Protein AF-A0A835U4S6-F1 (afdb_monomer)

Organism: Vanilla planifolia (NCBI:txid51239)

Foldseek 3Di:
DDDPDDAAEEEAEFELDDVTQVVSVVVQLVVQLVAHEYEYEYAPVSVVVVCVVVVNLQDQPDPDPWDRRNNGTYHYHYDHLPDDPPPPCSVPSVVSVPPPPPPDPDPDD

Secondary structure (DSSP, 8-state):
--PPP---EEEEE--SSTTTHHHHHHHHHHHHTTS-EEEEEEEHHHHHHHHHHTTT----SSTT-EEEETTEEEEEEEE-----TT-TTTT-TTGGGS-----------

Solvent-accessible surface area (backbone atoms only — not comparable to full-atom values): 6667 Å² total; per-residue (Å²): 132,83,77,76,75,84,68,56,72,46,82,44,79,36,60,87,44,96,79,40,43,63,59,51,51,54,47,45,50,58,52,8,34,73,41,26,38,24,39,43,29,34,36,44,68,53,44,51,53,53,21,65,75,50,74,58,76,59,60,78,88,51,95,76,68,55,44,80,29,80,65,14,26,41,29,63,52,60,41,84,82,80,68,58,89,83,46,92,60,62,82,42,71,71,62,78,65,51,76,74,80,70,74,70,76,78,82,80,126

pLDDT: mean 76.83, std 17.11, range [40.94, 97.44]

Mean predicted aligned error: 10.39 Å

Sequence (109 aa):
MGEAEPLLHFLFVSFPAQGHVNPLLRLAKRVAAKGPLVTFSTTLDSGRRIRAVANGSVTSDAETDSFPVGRGLLRFEFFDHGADPSDPNRDELNKLYVPARFERPGRHR

InterPro domains:
  IPR058980 Glycosyltransferase, N-terminal domain [PF26168] (12-57)

Nearest PDB structures (foldseek):
  8inh-assembly2_A  TM=8.345E-01  e=1.805E-09  Ziziphus jujuba var. spinosa
  8ie4-assembly1_A  TM=7.306E-01  e=1.087E-07  Gentiana crassicaulis
  8ie4-assembly3_C  TM=7.189E-01  e=6.920E-07  Gentiana crassicaulis
  8i8z-assembly1_A  TM=7.280E-01  e=1.432E-06  Nemophila menziesii
  8ie4-assembly2_B  TM=6.865E-01  e=1.340E-06  Gentiana crassicaulis

Radius of gyration: 17.13 Å; Cα contacts (8 Å, |Δi|>4): 137; chains: 1; bounding box: 34×46×49 Å

Structure (mmCIF, N/CA/C/O backbone):
data_AF-A0A835U4S6-F1
#
_entry.id   AF-A0A835U4S6-F1
#
loop_
_atom_site.group_PDB
_atom_site.id
_atom_site.type_symbol
_atom_site.label_atom_id
_atom_site.label_alt_id
_atom_site.label_comp_id
_atom_site.label_asym_id
_atom_site.label_entity_id
_atom_site.label_seq_id
_atom_site.pdbx_PDB_ins_code
_atom_site.Cartn_x
_atom_site.Cartn_y
_atom_site.Cartn_z
_atom_site.occupancy
_atom_site.B_iso_or_equiv
_atom_site.auth_seq_id
_atom_site.auth_comp_id
_atom_site.auth_asym_id
_atom_site.auth_atom_id
_atom_site.pdbx_PDB_model_num
ATOM 1 N N . MET A 1 1 ? -13.899 -13.361 27.200 1.00 42.81 1 MET A N 1
ATOM 2 C CA . MET A 1 1 ? -12.900 -12.705 26.335 1.00 42.81 1 MET A CA 1
ATOM 3 C C . MET A 1 1 ? -13.659 -12.232 25.116 1.00 42.81 1 MET A C 1
ATOM 5 O O . MET A 1 1 ? -14.389 -13.032 24.559 1.00 42.81 1 MET A O 1
ATOM 9 N N . GLY A 1 2 ? -13.649 -10.932 24.822 1.00 47.94 2 GLY A N 1
ATOM 10 C CA . GLY A 1 2 ? -14.317 -10.423 23.626 1.00 47.94 2 GLY A CA 1
ATOM 11 C C . GLY A 1 2 ? -13.470 -10.790 22.420 1.00 47.94 2 GLY A C 1
ATOM 12 O O . GLY A 1 2 ? -12.360 -10.277 22.295 1.00 47.94 2 GLY A O 1
ATOM 13 N N . GLU A 1 3 ? -13.960 -11.704 21.592 1.00 53.31 3 GLU A N 1
ATOM 14 C CA . GLU A 1 3 ? -13.403 -11.946 20.264 1.00 53.31 3 GLU A CA 1
ATOM 15 C C . GLU A 1 3 ? -13.419 -10.599 19.525 1.00 53.31 3 GLU A C 1
ATOM 17 O O . GLU A 1 3 ? -14.449 -9.921 19.491 1.00 53.31 3 GLU A O 1
ATOM 22 N N . ALA A 1 4 ? -12.272 -10.145 19.020 1.00 63.22 4 ALA A N 1
ATOM 23 C CA . ALA A 1 4 ? -12.229 -8.910 18.251 1.00 63.22 4 ALA A CA 1
ATOM 24 C C . ALA A 1 4 ? -13.100 -9.096 17.000 1.00 63.22 4 ALA A C 1
ATOM 26 O O . ALA A 1 4 ? -12.821 -9.977 16.187 1.00 63.22 4 ALA A O 1
ATOM 27 N N . GLU A 1 5 ? -14.155 -8.290 16.861 1.00 63.00 5 GLU A N 1
ATOM 28 C CA . GLU A 1 5 ? -14.990 -8.278 15.658 1.00 63.00 5 GLU A CA 1
ATOM 29 C C . GLU A 1 5 ? -14.091 -8.157 14.416 1.00 63.00 5 GLU A C 1
ATOM 31 O O . GLU A 1 5 ? -13.205 -7.289 14.391 1.00 63.00 5 GLU A O 1
ATOM 36 N N . PRO A 1 6 ? -14.267 -9.022 13.399 1.00 66.62 6 PRO A N 1
ATOM 37 C CA . PRO A 1 6 ? -13.385 -9.046 12.248 1.00 66.62 6 PRO A CA 1
ATOM 38 C C . PRO A 1 6 ? -13.455 -7.700 11.533 1.00 66.62 6 PRO A C 1
ATOM 40 O O . PRO A 1 6 ? -14.487 -7.283 11.004 1.00 66.62 6 PRO A O 1
ATOM 43 N N . LEU A 1 7 ? -12.327 -7.000 11.538 1.00 78.25 7 LEU A N 1
ATOM 44 C CA . LEU A 1 7 ? -12.211 -5.698 10.917 1.00 78.25 7 LEU A CA 1
ATOM 45 C C . LEU A 1 7 ? -12.360 -5.865 9.399 1.00 78.25 7 LEU A C 1
ATOM 47 O O . LEU A 1 7 ? -11.610 -6.618 8.777 1.00 78.25 7 LEU A O 1
ATOM 51 N N . LEU A 1 8 ? -13.317 -5.157 8.796 1.00 93.94 8 LEU A N 1
ATOM 52 C CA . LEU A 1 8 ? -13.478 -5.122 7.342 1.00 93.94 8 LEU A CA 1
ATOM 53 C C . LEU A 1 8 ? -12.124 -4.803 6.683 1.00 93.94 8 LEU A C 1
ATOM 55 O O . LEU A 1 8 ? -11.480 -3.816 7.045 1.00 93.94 8 LEU A O 1
ATOM 59 N N . HIS A 1 9 ? -11.690 -5.637 5.736 1.00 95.06 9 HIS A N 1
ATOM 60 C CA . HIS A 1 9 ? -10.354 -5.564 5.141 1.00 95.06 9 HIS A CA 1
ATOM 61 C C . HIS A 1 9 ? -10.436 -5.403 3.624 1.00 95.06 9 HIS A C 1
ATOM 63 O O . HIS A 1 9 ? -11.065 -6.203 2.937 1.00 95.06 9 HIS A O 1
ATOM 69 N N . PHE A 1 10 ? -9.787 -4.364 3.100 1.00 96.69 10 PHE A N 1
ATOM 70 C CA . PHE A 1 10 ? -9.658 -4.128 1.666 1.00 96.69 10 PHE A CA 1
ATOM 71 C C . PHE A 1 10 ? -8.217 -4.304 1.188 1.00 96.69 10 PHE A C 1
ATOM 73 O O . PHE A 1 10 ? -7.284 -3.803 1.816 1.00 96.69 10 PHE A O 1
ATOM 80 N N . LEU A 1 11 ? -8.055 -4.916 0.015 1.00 96.44 11 LEU A N 1
ATOM 81 C CA . LEU A 1 11 ? -6.798 -4.955 -0.727 1.00 96.44 11 LEU A CA 1
ATOM 82 C C . LEU A 1 11 ? -6.870 -4.002 -1.926 1.00 96.44 11 LEU A C 1
ATOM 84 O O . LEU A 1 11 ? -7.771 -4.091 -2.757 1.00 96.44 11 LEU A O 1
ATOM 88 N N . PHE A 1 12 ? -5.899 -3.102 -2.019 1.00 96.19 12 PHE A N 1
ATOM 89 C CA . PHE A 1 12 ? -5.732 -2.159 -3.118 1.00 96.19 12 PHE A CA 1
ATOM 90 C C . PHE A 1 12 ? -4.450 -2.503 -3.863 1.00 96.19 12 PHE A C 1
ATOM 92 O O . PHE A 1 12 ? -3.376 -2.382 -3.288 1.00 96.19 12 PHE A O 1
ATOM 99 N N . VAL A 1 13 ? -4.542 -2.885 -5.137 1.00 93.69 13 VAL A N 1
ATOM 100 C CA . VAL A 1 13 ? -3.369 -3.219 -5.960 1.00 93.69 13 VAL A CA 1
ATOM 101 C C . VAL A 1 13 ? -3.164 -2.141 -7.021 1.00 93.69 13 VAL A C 1
ATOM 103 O O . VAL A 1 13 ? -4.018 -1.941 -7.883 1.00 93.69 13 VAL A O 1
ATOM 106 N N . SER A 1 14 ? -2.042 -1.422 -6.953 1.00 91.62 14 SER A N 1
ATOM 107 C CA . SER A 1 14 ? -1.684 -0.385 -7.923 1.00 91.62 14 SER A CA 1
ATOM 108 C C . SER A 1 14 ? -0.731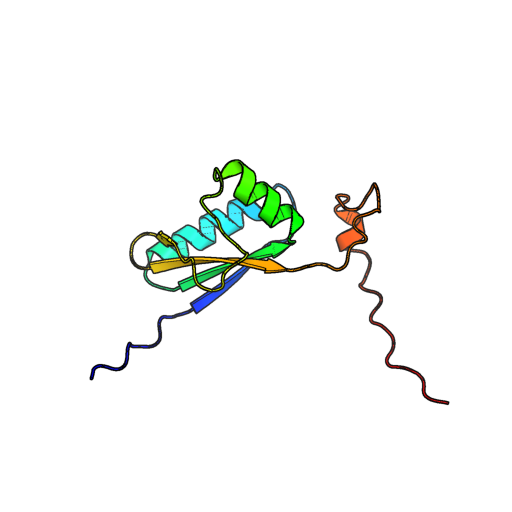 -0.907 -8.982 1.00 91.62 14 SER A C 1
ATOM 110 O O . SER A 1 14 ? 0.342 -1.432 -8.672 1.00 91.62 14 SER A O 1
ATOM 112 N N . PHE A 1 15 ? -1.052 -0.589 -10.233 1.00 87.38 15 PHE A N 1
ATOM 113 C CA . PHE A 1 15 ? -0.090 -0.609 -11.327 1.00 87.38 15 PHE A CA 1
ATOM 114 C C . PHE A 1 15 ? 1.070 0.375 -11.041 1.00 87.38 15 PHE A C 1
ATOM 116 O O . PHE A 1 15 ? 0.801 1.482 -10.547 1.00 87.38 15 PHE A O 1
ATOM 123 N N . PRO A 1 16 ? 2.340 0.009 -11.310 1.00 81.88 16 PRO A N 1
ATOM 124 C CA . PRO A 1 16 ? 3.526 0.786 -10.932 1.00 81.88 16 PRO A CA 1
ATOM 125 C C . PRO A 1 16 ? 3.814 1.953 -11.898 1.00 81.88 16 PRO A C 1
ATOM 127 O O . PRO A 1 16 ? 4.923 2.119 -12.393 1.00 81.88 16 PRO A O 1
ATOM 130 N N . ALA A 1 17 ? 2.804 2.782 -12.173 1.00 80.00 17 ALA A N 1
ATOM 131 C CA . ALA A 1 17 ? 2.912 3.952 -13.044 1.00 80.00 17 ALA A CA 1
ATOM 132 C C . ALA A 1 17 ? 2.696 5.266 -12.285 1.00 80.00 17 ALA A C 1
ATOM 134 O O . ALA A 1 17 ? 1.826 5.374 -11.405 1.00 80.00 17 ALA A O 1
ATOM 135 N N . GLN A 1 18 ? 3.428 6.308 -12.697 1.00 67.12 18 GLN A N 1
ATOM 136 C CA . GLN A 1 18 ? 3.161 7.683 -12.281 1.00 67.12 18 GLN A CA 1
ATOM 137 C C . GLN A 1 18 ? 1.754 8.079 -12.756 1.00 67.12 18 GLN A C 1
ATOM 139 O O . GLN A 1 18 ? 1.467 8.078 -13.946 1.00 67.12 18 GLN A O 1
ATOM 144 N N . GLY A 1 19 ? 0.858 8.373 -11.809 1.00 82.44 19 GLY A N 1
ATOM 145 C CA . GLY A 1 19 ? -0.564 8.628 -12.080 1.00 82.44 19 GLY A CA 1
ATOM 146 C C . GLY A 1 19 ? -1.516 7.525 -11.603 1.00 82.44 19 GLY A C 1
ATOM 147 O O . GLY A 1 19 ? -2.698 7.801 -11.449 1.00 82.44 19 GLY A O 1
ATOM 148 N N . HIS A 1 20 ? -1.018 6.332 -11.260 1.00 86.94 20 HIS A N 1
ATOM 149 C CA . HIS A 1 20 ? -1.830 5.253 -10.673 1.00 86.94 20 HIS A CA 1
ATOM 150 C C . HIS A 1 20 ? -1.604 5.123 -9.163 1.00 86.94 20 HIS A C 1
ATOM 152 O O . HIS A 1 20 ? -2.561 5.154 -8.386 1.00 86.94 20 HIS A O 1
ATOM 158 N N . VAL A 1 21 ? -0.334 5.094 -8.739 1.00 89.25 21 VAL A N 1
ATOM 159 C CA . VAL A 1 21 ? 0.042 4.891 -7.328 1.00 89.25 21 VAL A CA 1
ATOM 160 C C . VAL A 1 21 ? -0.543 5.976 -6.424 1.00 89.25 21 VAL A C 1
ATOM 162 O O . VAL A 1 21 ? -1.197 5.673 -5.431 1.00 89.25 21 VAL A O 1
ATOM 165 N N . ASN A 1 22 ? -0.363 7.253 -6.771 1.00 89.62 22 ASN A N 1
ATOM 166 C CA . ASN A 1 22 ? -0.781 8.359 -5.905 1.00 89.62 22 ASN A CA 1
ATOM 167 C C . ASN A 1 22 ? -2.307 8.477 -5.754 1.00 89.62 22 ASN A C 1
ATOM 169 O O . ASN A 1 22 ? -2.768 8.602 -4.615 1.00 89.62 22 ASN A O 1
ATOM 173 N N . PRO A 1 23 ? -3.119 8.448 -6.832 1.00 93.75 23 PRO A N 1
ATOM 174 C CA . PRO A 1 23 ? -4.572 8.459 -6.685 1.00 93.75 23 PRO A CA 1
ATOM 175 C C . PRO A 1 23 ? -5.095 7.257 -5.901 1.00 93.75 23 PRO A C 1
ATOM 177 O O . PRO A 1 23 ? -5.914 7.445 -4.999 1.00 93.75 23 PRO A O 1
ATOM 180 N N . LEU A 1 24 ? -4.576 6.053 -6.170 1.00 95.50 24 LEU A N 1
ATOM 181 C CA . LEU A 1 24 ? -5.005 4.855 -5.454 1.00 95.50 24 LEU A CA 1
ATOM 182 C C . LEU A 1 24 ? -4.596 4.904 -3.976 1.00 95.50 24 LEU A C 1
ATOM 184 O O . LEU A 1 24 ? -5.397 4.566 -3.112 1.00 95.50 24 LEU A O 1
ATOM 188 N N . LEU A 1 25 ? -3.401 5.409 -3.658 1.00 92.25 25 LEU A N 1
ATOM 189 C CA . LEU A 1 25 ? -2.949 5.572 -2.276 1.00 92.25 25 LEU A CA 1
ATOM 190 C C . LEU A 1 25 ? -3.776 6.623 -1.520 1.00 92.25 25 LEU A C 1
ATOM 192 O O . LEU A 1 25 ? -4.102 6.443 -0.346 1.00 92.25 25 LEU A O 1
ATOM 196 N N . ARG A 1 26 ? -4.157 7.724 -2.183 1.00 94.44 26 ARG A N 1
ATOM 197 C CA . ARG A 1 26 ? -5.085 8.717 -1.612 1.00 94.44 26 ARG A CA 1
ATOM 198 C C . ARG A 1 26 ? -6.450 8.096 -1.326 1.00 94.44 26 ARG A C 1
ATOM 200 O O . ARG A 1 26 ? -7.032 8.387 -0.282 1.00 94.44 26 ARG A O 1
ATOM 207 N N . LEU A 1 27 ? -6.948 7.247 -2.224 1.00 96.94 27 LEU A N 1
ATOM 208 C CA . LEU A 1 27 ? -8.191 6.510 -2.018 1.00 96.94 27 LEU A CA 1
ATOM 209 C C . LEU A 1 27 ? -8.069 5.517 -0.852 1.00 96.94 27 LEU A C 1
ATOM 211 O O . LEU A 1 27 ? -8.906 5.552 0.046 1.00 96.94 27 LEU A O 1
ATOM 215 N N . ALA A 1 28 ? -6.996 4.726 -0.801 1.00 96.00 28 ALA A N 1
ATOM 216 C CA . ALA A 1 28 ? -6.712 3.783 0.281 1.00 96.00 28 ALA A CA 1
ATOM 217 C C . ALA A 1 28 ? -6.716 4.471 1.656 1.00 96.00 28 ALA A C 1
ATOM 219 O O . ALA A 1 28 ? -7.398 4.020 2.573 1.00 96.00 28 ALA A O 1
ATOM 220 N N . LYS A 1 29 ? -6.056 5.632 1.777 1.00 95.00 29 LYS A N 1
ATOM 221 C CA . LYS A 1 29 ? -6.078 6.450 3.003 1.00 95.00 29 LYS A CA 1
ATOM 222 C C . LYS A 1 29 ? -7.490 6.901 3.385 1.00 95.00 29 LYS A C 1
ATOM 224 O O . LYS A 1 29 ? -7.845 6.868 4.560 1.00 95.00 29 LYS A O 1
ATOM 229 N N . ARG A 1 30 ? -8.310 7.320 2.413 1.00 97.44 30 ARG A N 1
ATOM 230 C CA . ARG A 1 30 ? -9.702 7.741 2.662 1.00 97.44 30 ARG A CA 1
ATOM 231 C C . ARG A 1 30 ? -10.584 6.586 3.127 1.00 97.44 30 ARG A C 1
ATOM 233 O O . ARG A 1 30 ? -11.442 6.812 3.975 1.00 97.44 30 ARG A O 1
ATOM 240 N N . VAL A 1 31 ? -10.380 5.385 2.586 1.00 97.00 31 VAL A N 1
ATOM 241 C CA . VAL A 1 31 ? -11.098 4.178 3.013 1.00 97.00 31 VAL A CA 1
ATOM 242 C C . VAL A 1 31 ? -10.657 3.773 4.416 1.00 97.00 31 VAL A C 1
ATOM 244 O O . VAL A 1 31 ? -11.513 3.675 5.290 1.00 97.00 31 VAL A O 1
ATOM 247 N N . ALA A 1 32 ? -9.349 3.661 4.671 1.00 95.94 32 ALA A N 1
ATOM 248 C CA . ALA A 1 32 ? -8.802 3.339 5.994 1.00 95.94 32 ALA A CA 1
ATOM 249 C C . ALA A 1 32 ? -9.301 4.314 7.075 1.00 95.94 32 ALA A C 1
ATOM 251 O O . ALA A 1 32 ? -9.753 3.891 8.136 1.00 95.94 32 ALA A O 1
ATOM 252 N N . ALA A 1 33 ? -9.365 5.617 6.766 1.00 96.69 33 ALA A N 1
ATOM 253 C CA . ALA A 1 33 ? -9.889 6.643 7.672 1.00 96.69 33 ALA A CA 1
ATOM 254 C C . ALA A 1 33 ? -11.297 6.352 8.223 1.00 96.69 33 ALA A C 1
ATOM 256 O O . ALA A 1 33 ? -11.666 6.879 9.278 1.00 96.69 33 ALA A O 1
ATOM 257 N N . LYS A 1 34 ? -12.097 5.522 7.540 1.00 95.94 34 LYS A N 1
ATOM 258 C CA . LYS A 1 34 ? -13.452 5.163 7.969 1.00 95.94 34 LYS A CA 1
ATOM 259 C C . LYS A 1 34 ? -13.508 4.051 9.016 1.00 95.94 34 LYS A C 1
ATOM 261 O O . LYS A 1 34 ? -14.581 3.914 9.601 1.00 95.94 34 LYS A O 1
ATOM 266 N N . GLY A 1 35 ? -12.410 3.361 9.323 1.00 93.56 35 GLY A N 1
ATOM 267 C CA . GLY A 1 35 ? -12.381 2.229 10.258 1.00 93.56 35 GLY A CA 1
ATOM 268 C C . GLY A 1 35 ? -11.806 0.899 9.740 1.00 93.56 35 GLY A C 1
ATOM 269 O O . GLY A 1 35 ? -11.301 0.156 10.573 1.00 93.56 35 GLY A O 1
ATOM 270 N N . PRO A 1 36 ? -11.839 0.554 8.435 1.00 95.12 36 PRO A N 1
ATOM 271 C CA . PRO A 1 36 ? -11.333 -0.738 7.977 1.00 95.12 36 PRO A CA 1
ATOM 272 C C . PRO A 1 36 ? -9.799 -0.799 7.962 1.00 95.12 36 PRO A C 1
ATOM 274 O O . PRO A 1 36 ? -9.109 0.224 8.023 1.00 95.12 36 PRO A O 1
ATOM 277 N N . LEU A 1 37 ? -9.276 -2.015 7.803 1.00 94.50 37 LEU A N 1
ATOM 278 C CA . LEU A 1 37 ? -7.887 -2.268 7.438 1.00 94.50 37 LEU A CA 1
ATOM 279 C C . LEU A 1 37 ? -7.813 -2.149 5.926 1.00 94.50 37 LEU A C 1
ATOM 281 O O . LEU A 1 37 ? -8.647 -2.685 5.194 1.00 94.50 37 LEU A O 1
ATOM 285 N N . VAL A 1 38 ? -6.801 -1.450 5.447 1.00 96.25 38 VAL A N 1
ATOM 286 C CA . VAL A 1 38 ? -6.493 -1.376 4.029 1.00 96.25 38 VAL A CA 1
ATOM 287 C C . VAL A 1 38 ? -5.070 -1.856 3.834 1.00 96.25 38 VAL A C 1
ATOM 289 O O . VAL A 1 38 ? -4.147 -1.251 4.366 1.00 96.25 38 VAL A O 1
ATOM 292 N N . THR A 1 39 ? -4.887 -2.909 3.044 1.00 95.12 39 THR A N 1
ATOM 293 C CA . THR A 1 39 ? -3.574 -3.269 2.507 1.00 95.12 39 THR A CA 1
ATOM 294 C C . THR A 1 39 ? -3.419 -2.597 1.153 1.00 95.12 39 THR A C 1
ATOM 296 O O . THR A 1 39 ? -4.192 -2.852 0.230 1.00 95.12 39 THR A O 1
ATOM 299 N N . PHE A 1 40 ? -2.429 -1.722 1.025 1.00 94.69 40 PHE A N 1
ATOM 300 C CA . PHE A 1 40 ? -2.016 -1.153 -0.247 1.00 94.69 40 PHE A CA 1
ATOM 301 C C . PHE A 1 40 ? -0.829 -1.937 -0.798 1.00 94.69 40 PHE A C 1
ATOM 303 O O . PHE A 1 40 ? 0.182 -2.111 -0.119 1.00 94.69 40 PHE A O 1
ATOM 310 N N . SER A 1 41 ? -0.942 -2.363 -2.048 1.00 93.19 41 SER A N 1
ATOM 311 C CA . SER A 1 41 ? 0.028 -3.212 -2.709 1.00 93.19 41 SER A CA 1
ATOM 312 C C . SER A 1 41 ? 0.412 -2.704 -4.089 1.00 93.19 41 SER A C 1
ATOM 314 O O . SER A 1 41 ? -0.379 -2.093 -4.806 1.00 93.19 41 SER A O 1
ATOM 316 N N . THR A 1 42 ? 1.670 -2.924 -4.448 1.00 90.88 42 THR A N 1
ATOM 317 C CA . THR A 1 42 ? 2.253 -2.640 -5.762 1.00 90.88 42 THR A CA 1
ATOM 318 C C . THR A 1 42 ? 3.556 -3.437 -5.900 1.00 90.88 42 THR A C 1
ATOM 320 O O . THR A 1 42 ? 3.939 -4.168 -4.987 1.00 90.88 42 THR A O 1
ATOM 323 N N . THR A 1 43 ? 4.260 -3.294 -7.018 1.00 88.00 43 THR A N 1
ATOM 324 C CA . THR A 1 43 ? 5.552 -3.958 -7.245 1.00 88.00 43 THR A CA 1
ATOM 325 C C . THR A 1 43 ? 6.604 -3.528 -6.216 1.00 88.00 43 THR A C 1
ATOM 327 O O . THR A 1 43 ? 6.625 -2.352 -5.833 1.00 88.00 43 THR A O 1
ATOM 330 N N . LEU A 1 44 ? 7.534 -4.418 -5.860 1.00 86.19 44 LEU A N 1
ATOM 331 C CA . LEU A 1 44 ? 8.654 -4.145 -4.948 1.00 86.19 44 LEU A CA 1
ATOM 332 C C . LEU A 1 44 ? 9.428 -2.865 -5.290 1.00 86.19 44 LEU A C 1
ATOM 334 O O . LEU A 1 44 ? 9.715 -2.078 -4.390 1.00 86.19 44 LEU A O 1
ATOM 338 N N . ASP A 1 45 ? 9.718 -2.601 -6.564 1.0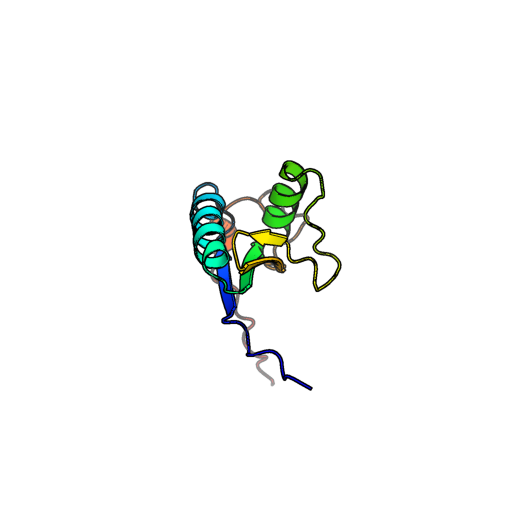0 82.44 45 ASP A N 1
ATOM 339 C CA . ASP A 1 45 ? 10.475 -1.409 -6.974 1.00 82.44 45 ASP A CA 1
ATOM 340 C C . ASP A 1 45 ? 9.713 -0.106 -6.719 1.00 82.44 45 ASP A C 1
ATOM 342 O O . ASP A 1 45 ? 10.263 0.858 -6.177 1.00 82.44 45 ASP A O 1
ATOM 346 N N . SER A 1 46 ? 8.411 -0.094 -7.009 1.00 83.75 46 SER A N 1
ATOM 347 C CA . SER A 1 46 ? 7.538 1.021 -6.625 1.00 83.75 46 SER A CA 1
ATOM 348 C C . SER A 1 46 ? 7.436 1.163 -5.107 1.00 83.75 46 SER A C 1
ATOM 350 O O . SER A 1 46 ? 7.472 2.280 -4.591 1.00 83.75 46 SER A O 1
ATOM 352 N N . GLY A 1 47 ? 7.383 0.047 -4.377 1.00 85.62 47 GLY A N 1
ATOM 353 C CA . GLY A 1 47 ? 7.426 0.035 -2.919 1.00 85.62 47 GLY A CA 1
ATOM 354 C C . GLY A 1 47 ? 8.698 0.674 -2.361 1.00 85.62 47 GLY A C 1
ATOM 355 O O . GLY A 1 47 ? 8.621 1.552 -1.504 1.00 85.62 47 GLY A O 1
ATOM 356 N N . ARG A 1 48 ? 9.870 0.324 -2.905 1.00 83.19 48 ARG A N 1
ATOM 357 C CA . ARG A 1 48 ? 11.165 0.938 -2.555 1.00 83.19 48 ARG A CA 1
ATOM 358 C C . ARG A 1 48 ? 11.149 2.454 -2.757 1.00 83.19 48 ARG A C 1
ATOM 360 O O . ARG A 1 48 ? 11.600 3.185 -1.878 1.00 83.19 48 ARG A O 1
ATOM 367 N N . ARG A 1 49 ? 10.571 2.940 -3.863 1.00 82.75 49 ARG A N 1
ATOM 368 C CA . ARG A 1 49 ? 10.406 4.385 -4.117 1.00 82.75 49 ARG A CA 1
ATOM 369 C C . ARG A 1 49 ? 9.496 5.052 -3.082 1.00 82.75 49 ARG A C 1
ATOM 371 O O . ARG A 1 49 ? 9.841 6.113 -2.571 1.00 82.75 49 ARG A O 1
ATOM 378 N N . ILE A 1 50 ? 8.371 4.424 -2.726 1.00 83.69 50 ILE A N 1
ATOM 379 C CA . ILE A 1 50 ? 7.468 4.923 -1.672 1.00 83.69 50 ILE A CA 1
ATOM 380 C C . ILE A 1 50 ? 8.210 5.024 -0.330 1.00 83.69 50 ILE A C 1
ATOM 382 O O . ILE A 1 50 ? 8.121 6.051 0.341 1.00 83.69 50 ILE A O 1
ATOM 386 N N . ARG A 1 51 ? 8.977 3.991 0.040 1.00 81.44 51 ARG A N 1
ATOM 387 C CA . ARG A 1 51 ? 9.765 3.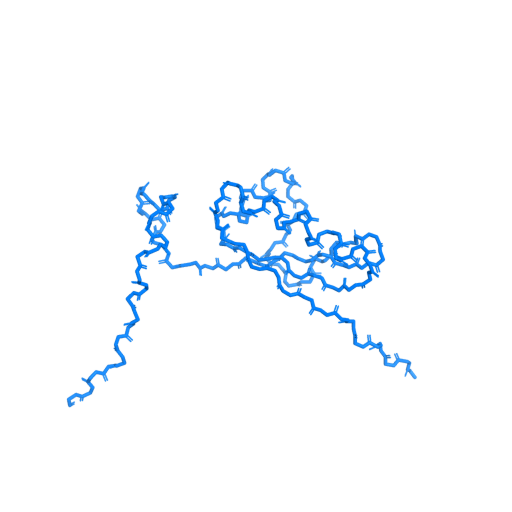949 1.283 1.00 81.44 51 ARG A CA 1
ATOM 388 C C . ARG A 1 51 ? 10.831 5.046 1.340 1.00 81.44 51 ARG A C 1
ATOM 390 O O . ARG A 1 51 ? 10.989 5.676 2.384 1.00 81.44 51 ARG A O 1
ATOM 397 N N . ALA A 1 52 ? 11.527 5.286 0.227 1.00 80.81 52 ALA A N 1
ATOM 398 C CA . ALA A 1 52 ? 12.551 6.324 0.124 1.00 80.81 52 ALA A CA 1
ATOM 399 C C . ALA A 1 52 ? 11.969 7.725 0.372 1.00 80.81 52 ALA A C 1
ATOM 401 O O . ALA A 1 52 ? 12.564 8.519 1.091 1.00 80.81 52 ALA A O 1
ATOM 402 N N . VAL A 1 53 ? 10.772 8.003 -0.157 1.00 79.94 53 VAL A N 1
ATOM 403 C CA . VAL A 1 53 ? 10.062 9.272 0.085 1.00 79.94 53 VAL A CA 1
ATOM 404 C C . VAL A 1 53 ? 9.503 9.352 1.511 1.00 79.94 53 VAL A C 1
ATOM 406 O O . VA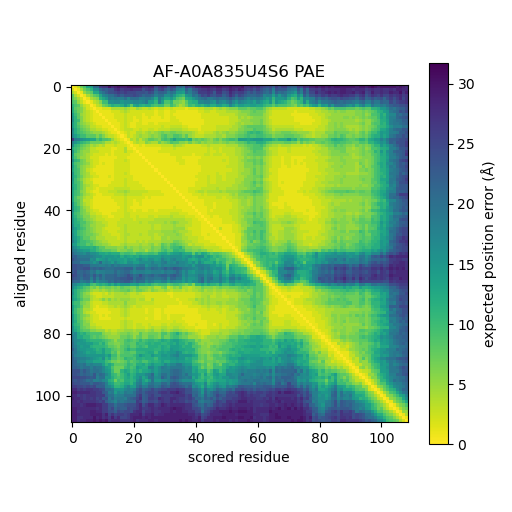L A 1 53 ? 9.391 10.436 2.075 1.00 79.94 53 VAL A O 1
ATOM 409 N N . ALA A 1 54 ? 9.159 8.213 2.114 1.00 74.25 54 ALA A N 1
ATOM 410 C CA . ALA A 1 54 ? 8.628 8.125 3.474 1.00 74.25 54 ALA A CA 1
ATOM 411 C C . ALA A 1 54 ? 9.710 8.073 4.575 1.00 74.25 54 ALA A C 1
ATOM 413 O O . ALA A 1 54 ? 9.389 7.735 5.715 1.00 74.25 54 ALA A O 1
ATOM 414 N N . ASN A 1 55 ? 10.978 8.371 4.257 1.00 67.62 55 ASN A N 1
ATOM 415 C CA . ASN A 1 55 ? 12.118 8.327 5.186 1.00 67.62 55 ASN A CA 1
ATOM 416 C C . ASN A 1 55 ? 12.234 7.005 5.975 1.00 67.62 55 ASN A C 1
ATOM 418 O O . ASN A 1 55 ? 12.592 7.007 7.149 1.00 67.62 55 ASN A O 1
ATOM 422 N N . GLY A 1 56 ? 11.896 5.869 5.356 1.00 62.28 56 GLY A N 1
ATOM 423 C CA . GLY A 1 56 ? 12.011 4.555 6.001 1.00 62.28 56 GLY A CA 1
ATOM 424 C C . GLY A 1 56 ? 10.917 4.225 7.023 1.00 62.28 56 GLY A C 1
AT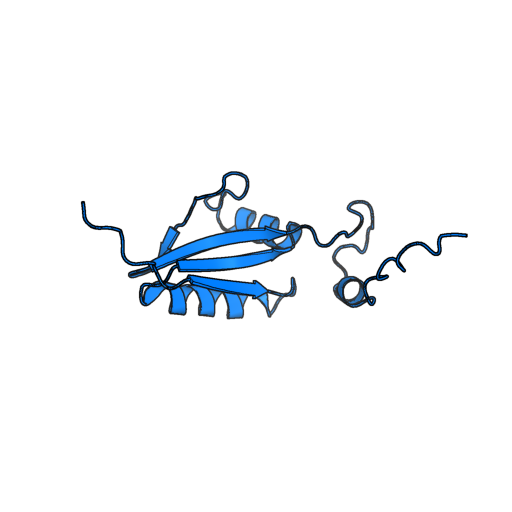OM 425 O O . GLY A 1 56 ? 10.946 3.139 7.588 1.00 62.28 56 GLY A O 1
ATOM 426 N N . SER A 1 57 ? 9.905 5.085 7.208 1.00 60.66 57 SER A N 1
ATOM 427 C CA . SER A 1 57 ? 8.759 4.792 8.087 1.00 60.66 57 SER A CA 1
ATOM 428 C C . SER A 1 57 ? 7.908 3.609 7.604 1.00 60.66 57 SER A C 1
ATOM 430 O O . SER A 1 57 ? 7.037 3.170 8.341 1.00 60.66 57 SER A O 1
ATOM 432 N N . VAL A 1 58 ? 8.119 3.118 6.378 1.00 62.91 58 VAL A N 1
ATOM 433 C CA . VAL A 1 58 ? 7.426 1.957 5.807 1.00 62.91 58 VAL A CA 1
ATOM 434 C C . VAL A 1 58 ? 8.415 0.786 5.749 1.00 62.91 58 VAL A C 1
ATOM 436 O O . VAL A 1 58 ? 9.229 0.669 4.832 1.00 62.91 58 VAL A O 1
ATOM 439 N N . THR A 1 59 ? 8.380 -0.079 6.752 1.00 55.38 59 THR A N 1
ATOM 440 C CA . THR A 1 59 ? 9.107 -1.353 6.836 1.00 55.38 59 THR A CA 1
ATOM 441 C C . THR A 1 59 ? 8.245 -2.432 6.169 1.00 55.38 59 THR A C 1
ATOM 443 O O . THR A 1 59 ? 7.104 -2.647 6.544 1.00 55.38 59 THR A O 1
ATOM 446 N N . SER A 1 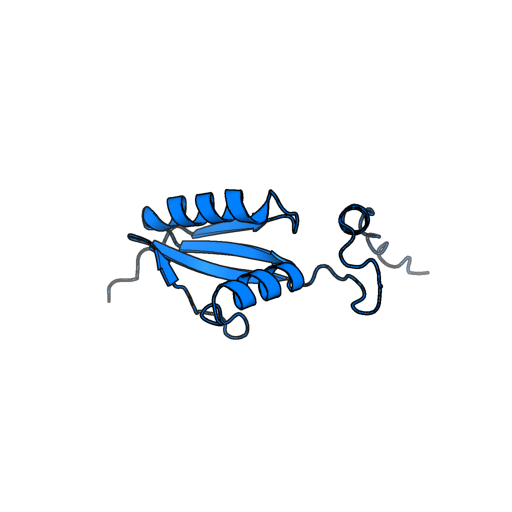60 ? 8.740 -3.071 5.108 1.00 57.12 60 SER A N 1
ATOM 447 C CA . SER A 1 60 ? 8.050 -4.133 4.356 1.00 57.12 60 SER A CA 1
ATOM 448 C C . SER A 1 60 ? 8.801 -5.459 4.459 1.00 57.12 60 SER A C 1
ATOM 450 O O . SER A 1 60 ? 8.697 -6.294 3.569 1.00 57.12 60 SER A O 1
ATOM 452 N N . ASP A 1 61 ? 9.585 -5.611 5.524 1.00 51.81 61 ASP A N 1
ATOM 453 C CA . ASP A 1 61 ? 10.380 -6.809 5.806 1.00 51.81 61 ASP A CA 1
ATOM 454 C C . ASP A 1 61 ? 9.857 -7.546 7.053 1.00 51.81 61 ASP A C 1
ATOM 456 O O . ASP A 1 61 ? 10.318 -8.635 7.378 1.00 51.81 61 ASP A O 1
ATOM 460 N N . ALA A 1 62 ? 8.848 -6.977 7.719 1.00 46.03 62 ALA A N 1
ATOM 461 C CA . ALA A 1 62 ? 8.086 -7.614 8.776 1.00 46.03 62 ALA A CA 1
ATOM 462 C C . ALA A 1 62 ? 6.604 -7.534 8.413 1.00 46.03 62 ALA A C 1
ATOM 464 O O . ALA A 1 62 ? 6.055 -6.451 8.194 1.00 46.03 62 ALA A O 1
ATOM 465 N N . GLU A 1 63 ? 5.952 -8.691 8.347 1.00 51.47 63 GLU A N 1
ATOM 466 C CA . GLU A 1 63 ? 4.503 -8.742 8.427 1.00 51.47 63 GLU A CA 1
ATOM 467 C C . GLU A 1 63 ? 4.077 -7.981 9.687 1.00 51.47 63 GLU A C 1
ATOM 469 O O . GLU A 1 63 ? 4.558 -8.307 10.771 1.00 51.47 63 GLU A O 1
ATOM 474 N N . THR A 1 64 ? 3.172 -7.005 9.554 1.00 53.81 64 THR A N 1
ATOM 475 C CA . THR A 1 64 ? 2.342 -6.387 10.622 1.00 53.81 64 THR A CA 1
ATOM 476 C C . THR A 1 64 ? 2.527 -4.884 10.875 1.00 53.81 64 THR A C 1
ATOM 478 O O . THR A 1 64 ? 1.661 -4.315 11.539 1.00 53.81 64 THR A O 1
ATOM 481 N N . ASP A 1 65 ? 3.496 -4.171 10.288 1.00 72.75 65 ASP A N 1
ATOM 482 C CA . ASP A 1 65 ? 3.560 -2.708 10.488 1.00 72.75 65 ASP A CA 1
ATOM 483 C C . ASP A 1 65 ? 2.433 -1.992 9.715 1.00 72.75 65 ASP A C 1
ATOM 485 O O . ASP A 1 65 ? 2.520 -1.655 8.531 1.00 72.75 65 ASP A O 1
ATOM 489 N N . SER A 1 66 ? 1.304 -1.821 10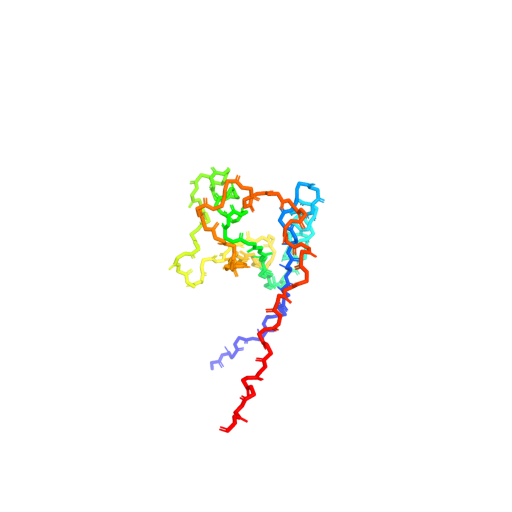.405 1.00 84.25 66 SER A N 1
ATOM 490 C CA . SER A 1 66 ? 0.130 -1.087 9.947 1.00 84.25 66 SER A CA 1
ATOM 491 C C . SER A 1 66 ? 0.099 0.270 10.633 1.00 84.25 66 SER A C 1
ATOM 493 O O . SER A 1 66 ? 0.265 0.375 11.846 1.00 84.25 66 SER A O 1
ATOM 495 N N . PHE A 1 67 ? -0.163 1.318 9.867 1.00 85.56 67 PHE A N 1
ATOM 496 C CA . PHE A 1 67 ? -0.165 2.687 10.360 1.00 85.56 67 PHE A CA 1
ATOM 497 C C . PHE A 1 67 ? -1.598 3.144 10.633 1.00 85.56 67 PHE A C 1
ATOM 499 O O . PHE A 1 67 ? -2.476 2.917 9.792 1.00 85.56 67 PHE A O 1
ATOM 506 N N . PRO A 1 68 ? -1.861 3.820 11.762 1.00 91.19 68 PRO A N 1
ATOM 507 C CA . PRO A 1 68 ? -3.176 4.377 12.024 1.00 91.19 68 PRO A CA 1
ATOM 508 C C . PRO A 1 68 ? -3.490 5.475 11.007 1.00 91.19 68 PRO A C 1
ATOM 510 O O . PRO A 1 68 ? -2.717 6.412 10.797 1.00 91.19 68 PRO A O 1
ATOM 513 N N . VAL A 1 69 ? -4.658 5.371 10.377 1.00 91.62 69 VAL A N 1
ATOM 514 C CA . VAL A 1 69 ? -5.202 6.398 9.489 1.00 91.62 69 VAL A CA 1
ATOM 515 C C . VAL A 1 69 ? -6.641 6.636 9.909 1.00 91.62 69 VAL A C 1
ATOM 517 O O . VAL A 1 69 ? -7.508 5.793 9.692 1.00 91.62 69 VAL A O 1
ATOM 520 N N . GLY A 1 70 ? -6.907 7.793 10.521 1.00 93.00 70 GLY A N 1
ATOM 521 C CA . GLY A 1 70 ? -8.218 8.090 11.096 1.00 93.00 70 GLY A CA 1
ATOM 522 C C . GLY A 1 70 ? -8.627 7.025 12.115 1.00 93.00 70 GLY A C 1
ATOM 523 O O . GLY A 1 70 ? -7.957 6.860 13.127 1.00 93.00 70 GLY A O 1
ATOM 524 N N . ARG A 1 71 ? -9.729 6.314 11.842 1.00 93.94 71 ARG A N 1
ATOM 525 C CA . ARG A 1 71 ? -10.249 5.243 12.711 1.00 93.94 71 ARG A CA 1
ATOM 526 C C . ARG A 1 71 ? -9.766 3.838 12.343 1.00 93.94 71 ARG A C 1
ATOM 528 O O . ARG A 1 71 ? -10.123 2.899 13.042 1.00 93.94 71 ARG A O 1
ATOM 535 N N . GLY A 1 72 ? -9.060 3.682 11.226 1.00 94.69 72 GLY A N 1
ATOM 536 C CA . GLY A 1 72 ? -8.634 2.382 10.715 1.00 94.69 72 GLY A CA 1
ATOM 537 C C . GLY A 1 72 ? -7.126 2.291 10.545 1.00 94.69 72 GLY A C 1
ATOM 538 O O . GLY A 1 72 ? -6.361 3.084 11.100 1.00 94.69 72 GLY A O 1
ATOM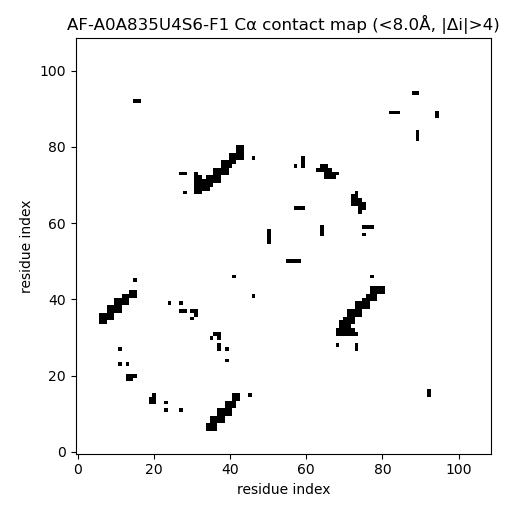 539 N N . LEU A 1 73 ? -6.709 1.305 9.757 1.00 93.62 73 LEU A N 1
ATOM 540 C CA . LEU A 1 73 ? -5.311 0.918 9.603 1.00 93.62 73 LEU A CA 1
ATOM 541 C C . LEU A 1 73 ? -4.937 0.869 8.122 1.00 93.62 73 LEU A C 1
ATOM 543 O O . LEU A 1 73 ? -5.714 0.404 7.290 1.00 93.62 73 LEU A O 1
ATOM 547 N N . LEU A 1 74 ? -3.736 1.336 7.790 1.00 93.38 74 LEU A N 1
ATOM 548 C CA . LEU A 1 74 ? -3.149 1.220 6.460 1.00 93.38 74 LEU A CA 1
ATOM 549 C C . LEU A 1 74 ? -1.867 0.397 6.546 1.00 93.38 74 LEU A C 1
ATOM 551 O O . LEU A 1 74 ? -0.924 0.789 7.227 1.00 93.38 74 LEU A O 1
ATOM 555 N N . ARG A 1 75 ? -1.823 -0.711 5.818 1.00 92.69 75 ARG A N 1
ATOM 556 C CA . ARG A 1 75 ? -0.671 -1.601 5.690 1.00 92.69 75 ARG A CA 1
ATOM 557 C C . ARG A 1 75 ? -0.119 -1.530 4.273 1.00 92.69 75 ARG A C 1
ATOM 559 O O . ARG A 1 75 ? -0.881 -1.336 3.326 1.00 92.69 75 ARG A O 1
ATOM 566 N N . PHE A 1 76 ? 1.188 -1.700 4.124 1.00 91.12 76 PHE A N 1
ATOM 567 C CA . PHE A 1 76 ? 1.835 -1.819 2.819 1.00 91.12 76 PHE A CA 1
ATOM 568 C C . PHE A 1 76 ? 2.393 -3.228 2.638 1.00 91.12 76 PHE A C 1
ATOM 570 O O . PHE A 1 76 ? 3.143 -3.701 3.483 1.00 91.12 76 PHE A O 1
ATOM 577 N N . GLU A 1 77 ? 2.060 -3.868 1.520 1.00 90.75 77 GLU A N 1
ATOM 578 C CA . GLU A 1 77 ? 2.610 -5.169 1.122 1.00 90.75 77 GLU A CA 1
ATOM 579 C C . GLU A 1 77 ? 3.014 -5.098 -0.344 1.00 90.75 77 GLU A C 1
ATOM 581 O O . GLU A 1 77 ? 2.188 -4.789 -1.197 1.00 90.75 77 GLU A O 1
ATOM 586 N N . PHE A 1 78 ? 4.272 -5.368 -0.666 1.00 88.81 78 PHE A N 1
ATOM 587 C CA . PHE A 1 78 ? 4.760 -5.278 -2.041 1.00 88.81 78 PHE A CA 1
ATOM 588 C C . PHE A 1 78 ? 5.083 -6.663 -2.590 1.00 88.81 78 PHE A C 1
ATOM 590 O O . PHE A 1 78 ? 5.511 -7.536 -1.842 1.00 88.81 78 PHE A O 1
ATOM 597 N N . PHE A 1 79 ? 4.901 -6.854 -3.894 1.00 85.38 79 PHE A N 1
ATOM 598 C CA . PHE A 1 79 ? 5.141 -8.138 -4.555 1.00 85.38 79 PHE A CA 1
ATOM 599 C C . PHE A 1 79 ? 6.208 -8.030 -5.639 1.00 85.38 79 PHE A C 1
ATOM 601 O O . PHE A 1 79 ? 6.393 -6.977 -6.259 1.00 85.38 79 PHE A O 1
ATOM 608 N N . ASP A 1 80 ? 6.911 -9.133 -5.872 1.00 83.06 80 ASP A N 1
ATOM 609 C CA . ASP A 1 80 ? 7.768 -9.269 -7.040 1.00 83.06 80 ASP A CA 1
ATOM 610 C C . ASP A 1 80 ? 6.902 -9.512 -8.282 1.00 83.06 80 ASP A C 1
ATOM 612 O O . ASP A 1 80 ? 5.987 -10.334 -8.263 1.00 83.06 80 ASP A O 1
ATOM 616 N N . HIS A 1 81 ? 7.174 -8.773 -9.353 1.00 76.12 81 HIS A N 1
ATOM 617 C CA . HIS A 1 81 ? 6.488 -8.929 -10.635 1.00 76.12 81 HIS A CA 1
ATOM 618 C C . HIS A 1 81 ? 7.272 -9.805 -11.621 1.00 76.12 81 HIS A C 1
ATOM 620 O O . HIS A 1 81 ? 6.854 -9.952 -12.768 1.00 76.12 81 HIS A O 1
ATOM 626 N N . GLY A 1 82 ? 8.398 -10.377 -11.183 1.00 75.75 82 GLY A N 1
ATOM 627 C CA . GLY A 1 82 ? 9.210 -11.298 -11.967 1.00 75.75 82 GLY A CA 1
ATOM 628 C C . GLY A 1 82 ? 10.007 -10.630 -13.084 1.00 75.75 82 GLY A C 1
ATOM 629 O O . GLY A 1 82 ? 10.438 -11.323 -14.004 1.00 75.75 82 GLY A O 1
ATOM 630 N N . ALA A 1 83 ? 10.198 -9.306 -13.045 1.00 70.62 83 ALA A N 1
ATOM 631 C CA . ALA A 1 83 ? 11.131 -8.668 -13.967 1.00 70.62 83 ALA A CA 1
ATOM 632 C C . ALA A 1 83 ? 12.571 -8.976 -13.572 1.00 70.62 83 ALA A C 1
ATOM 634 O O . ALA A 1 83 ? 12.935 -8.970 -12.396 1.00 70.62 83 ALA A O 1
ATOM 635 N N . ASP A 1 84 ? 13.399 -9.196 -14.586 1.00 75.06 84 ASP A N 1
ATOM 636 C CA . ASP A 1 84 ? 14.828 -9.378 -14.406 1.00 75.06 84 ASP A CA 1
ATOM 637 C C . ASP A 1 84 ? 15.445 -8.083 -13.837 1.00 75.06 84 ASP A C 1
ATOM 639 O O . ASP A 1 84 ? 15.379 -7.031 -14.483 1.00 75.06 84 ASP A O 1
ATOM 643 N N . PRO A 1 85 ? 16.061 -8.119 -12.639 1.00 70.31 85 PRO A N 1
ATOM 644 C CA . PRO A 1 85 ? 16.665 -6.936 -12.040 1.00 70.31 85 PRO A CA 1
ATOM 645 C C . PRO A 1 85 ? 17.850 -6.394 -12.850 1.00 70.31 85 PRO A C 1
ATOM 647 O O . PRO A 1 85 ? 18.215 -5.235 -12.641 1.00 70.31 85 PRO A O 1
ATOM 650 N N . SER A 1 86 ? 18.443 -7.197 -13.738 1.00 76.62 86 SER A N 1
ATOM 651 C CA . SER A 1 86 ? 19.532 -6.802 -14.633 1.00 76.62 86 SER A CA 1
ATOM 652 C C . SER A 1 86 ? 19.057 -6.186 -15.956 1.00 76.62 86 SER A C 1
ATOM 654 O O . SER A 1 86 ? 19.875 -5.611 -16.675 1.00 76.62 86 SER A O 1
ATOM 656 N N . ASP A 1 87 ? 17.754 -6.241 -16.265 1.00 72.56 87 ASP A N 1
ATOM 657 C CA . ASP A 1 87 ? 17.198 -5.628 -17.474 1.00 72.56 87 ASP A CA 1
ATOM 658 C C . ASP A 1 87 ? 17.269 -4.091 -17.359 1.00 72.56 87 ASP A C 1
ATOM 660 O O . ASP A 1 87 ? 16.623 -3.507 -16.477 1.00 72.56 87 ASP A O 1
ATOM 664 N N . PRO A 1 88 ? 18.017 -3.397 -18.242 1.00 72.12 88 PRO A N 1
ATOM 665 C CA . PRO A 1 88 ? 18.136 -1.937 -18.209 1.00 72.12 88 PRO A CA 1
ATOM 666 C C . PRO A 1 88 ? 16.793 -1.230 -18.438 1.00 72.12 88 PRO A C 1
ATOM 668 O O . PRO A 1 88 ? 16.625 -0.077 -18.048 1.00 72.12 88 PRO A O 1
ATOM 671 N N . ASN A 1 89 ? 15.821 -1.934 -19.017 1.00 69.62 89 ASN A N 1
ATOM 672 C CA . ASN A 1 89 ? 14.485 -1.440 -19.304 1.00 69.62 89 ASN A CA 1
ATOM 673 C C . ASN A 1 89 ? 13.438 -2.010 -18.333 1.00 69.62 89 ASN A C 1
ATOM 675 O O . ASN A 1 89 ? 12.246 -1.963 -18.632 1.00 69.62 89 ASN A O 1
ATOM 679 N N . ARG A 1 90 ? 13.832 -2.556 -17.174 1.00 67.75 90 ARG A N 1
ATOM 680 C CA . ARG A 1 90 ? 12.888 -3.089 -16.167 1.00 67.75 90 ARG A CA 1
ATOM 681 C C . ARG A 1 90 ? 11.845 -2.066 -15.692 1.00 67.75 90 ARG A C 1
ATOM 683 O O . ARG A 1 90 ? 10.763 -2.436 -15.258 1.00 67.75 90 ARG A O 1
ATOM 690 N N . ASP A 1 91 ? 12.171 -0.778 -15.795 1.00 65.38 91 ASP A N 1
ATOM 691 C CA . ASP A 1 91 ? 11.287 0.340 -15.456 1.00 65.38 91 ASP A CA 1
ATOM 692 C C . ASP A 1 91 ? 10.366 0.764 -16.621 1.00 65.38 91 ASP A C 1
ATOM 694 O O . ASP A 1 91 ? 9.490 1.615 -16.440 1.00 65.38 91 ASP A O 1
ATOM 698 N N . GLU A 1 92 ? 10.534 0.196 -17.824 1.00 67.38 92 GLU A N 1
ATOM 699 C CA . GLU A 1 92 ? 9.665 0.490 -18.962 1.00 67.38 92 GLU A CA 1
ATOM 700 C C . GLU A 1 92 ? 8.291 -0.150 -18.770 1.00 67.38 92 GLU A C 1
ATOM 702 O O . GLU A 1 92 ? 8.097 -1.364 -18.858 1.00 67.38 92 GLU A O 1
ATOM 707 N N . LEU A 1 93 ? 7.295 0.715 -18.601 1.00 61.06 93 LEU A N 1
ATOM 708 C CA . LEU A 1 93 ? 5.904 0.356 -18.346 1.00 61.06 93 LEU A CA 1
ATOM 709 C C . LEU A 1 93 ? 5.293 -0.607 -19.377 1.00 61.06 93 LEU A C 1
ATOM 711 O O . LEU A 1 93 ? 4.405 -1.393 -19.052 1.00 61.06 93 LEU A O 1
ATOM 715 N N . ASN A 1 94 ? 5.788 -0.561 -20.615 1.00 58.69 94 ASN A N 1
ATOM 716 C CA . ASN A 1 94 ? 5.346 -1.418 -21.712 1.00 58.69 94 ASN A CA 1
ATOM 717 C C . ASN A 1 94 ? 5.740 -2.890 -21.512 1.00 58.69 94 ASN A C 1
ATOM 719 O O . ASN A 1 94 ? 5.059 -3.770 -22.037 1.00 58.69 94 ASN A O 1
ATOM 723 N N . LYS A 1 95 ? 6.793 -3.181 -20.732 1.00 59.78 95 LYS A N 1
ATOM 724 C CA . LYS A 1 95 ? 7.226 -4.560 -20.462 1.00 59.78 95 LYS A CA 1
ATOM 725 C C . LYS A 1 95 ? 6.344 -5.279 -19.436 1.00 59.78 95 LYS A C 1
ATOM 727 O O . LYS A 1 95 ? 6.158 -6.485 -19.547 1.00 59.78 95 LYS A O 1
ATOM 732 N N . LEU A 1 96 ? 5.709 -4.542 -18.520 1.00 57.69 96 LEU A N 1
ATOM 733 C CA . LEU A 1 96 ? 4.692 -5.077 -17.597 1.00 57.69 96 LEU A CA 1
ATOM 734 C C . LEU A 1 96 ? 3.410 -5.543 -18.312 1.00 57.69 96 LEU A C 1
ATOM 736 O O . LEU A 1 96 ? 2.635 -6.305 -17.742 1.00 57.69 96 LEU A O 1
ATOM 740 N N . TYR A 1 97 ? 3.181 -5.071 -19.543 1.00 56.28 97 TYR A N 1
ATOM 741 C CA . TYR A 1 97 ? 2.047 -5.444 -20.396 1.00 56.28 97 TYR A CA 1
ATOM 742 C C . TYR A 1 97 ? 2.387 -6.512 -21.439 1.00 56.28 97 TYR A C 1
ATOM 744 O O . TYR A 1 97 ? 1.507 -6.907 -22.209 1.00 56.28 97 TYR A O 1
ATOM 752 N N . VAL A 1 98 ? 3.628 -7.014 -21.474 1.00 56.53 98 VAL A N 1
ATOM 753 C CA . VAL A 1 98 ? 3.909 -8.231 -22.239 1.00 56.53 98 VAL A CA 1
ATOM 754 C C . VAL A 1 98 ? 3.052 -9.311 -21.590 1.00 56.53 98 VAL A C 1
ATOM 756 O O . VAL A 1 98 ? 3.171 -9.488 -20.375 1.00 56.53 98 VAL A O 1
ATOM 759 N N . PRO A 1 99 ? 2.150 -9.986 -22.333 1.00 45.50 99 PRO A N 1
ATOM 760 C CA . PRO A 1 99 ? 1.328 -11.026 -21.747 1.00 45.50 99 PRO A CA 1
ATOM 761 C C . PRO A 1 99 ? 2.296 -11.970 -21.066 1.00 45.50 99 PRO A C 1
ATOM 763 O O . PRO A 1 99 ? 3.196 -12.497 -21.732 1.00 45.50 99 PRO A O 1
ATOM 766 N N . ALA A 1 100 ? 2.151 -12.088 -19.740 1.00 50.75 100 ALA A N 1
ATOM 767 C CA . ALA A 1 100 ? 2.905 -13.034 -18.948 1.00 50.75 100 ALA A CA 1
ATOM 768 C C . ALA A 1 100 ? 2.946 -14.302 -19.786 1.00 50.75 100 ALA A C 1
ATOM 770 O O . ALA A 1 100 ? 1.892 -14.791 -20.214 1.00 50.75 100 ALA A O 1
ATOM 771 N N . ARG A 1 101 ? 4.151 -14.755 -20.146 1.00 50.94 101 ARG A N 1
ATOM 772 C CA . ARG A 1 101 ? 4.313 -16.087 -20.709 1.00 50.94 101 ARG A CA 1
ATOM 773 C C . ARG A 1 101 ? 3.792 -16.990 -19.607 1.00 50.94 101 ARG A C 1
ATOM 775 O O . ARG A 1 101 ? 4.522 -17.325 -18.687 1.00 50.94 101 ARG A O 1
ATOM 782 N N . PHE A 1 102 ? 2.496 -17.281 -19.660 1.00 45.59 102 PHE A N 1
ATOM 783 C CA . PHE A 1 102 ? 1.872 -18.311 -18.875 1.00 45.59 102 PHE A CA 1
ATOM 784 C C . PHE A 1 102 ? 2.686 -19.532 -19.246 1.00 45.59 102 PHE A C 1
ATOM 786 O O . PHE A 1 102 ? 2.660 -19.956 -20.410 1.00 45.59 102 PHE A O 1
ATOM 793 N N . GLU A 1 103 ? 3.543 -19.973 -18.326 1.00 51.88 103 GLU A N 1
ATOM 794 C CA . GLU A 1 103 ? 4.307 -21.186 -18.519 1.00 51.88 103 GLU A CA 1
ATOM 795 C C . GLU A 1 103 ? 3.281 -22.235 -18.911 1.00 51.88 103 GLU A C 1
ATOM 797 O O . GLU A 1 103 ? 2.344 -22.524 -18.164 1.00 51.88 103 GLU A O 1
ATOM 802 N N . ARG A 1 104 ? 3.362 -22.701 -20.164 1.00 47.62 104 ARG A N 1
ATOM 803 C CA . ARG A 1 104 ? 2.444 -23.735 -20.615 1.00 47.62 104 ARG A CA 1
ATOM 804 C C . ARG A 1 104 ? 2.690 -24.902 -19.666 1.00 47.62 104 ARG A C 1
ATOM 806 O O . ARG A 1 104 ? 3.847 -25.325 -19.590 1.00 47.62 104 ARG A O 1
ATOM 813 N N . PRO A 1 105 ? 1.666 -25.407 -18.958 1.00 40.94 105 PRO A N 1
ATOM 814 C CA . PRO A 1 105 ? 1.848 -26.546 -18.081 1.00 40.94 105 PRO A CA 1
ATOM 815 C C . PRO A 1 105 ? 2.512 -27.646 -18.900 1.00 40.94 105 PRO A C 1
ATOM 817 O O . PRO A 1 105 ? 2.105 -27.913 -20.038 1.00 40.94 105 PRO A O 1
ATOM 820 N N . GLY A 1 106 ? 3.613 -28.163 -18.351 1.00 48.44 106 GLY A N 1
ATOM 821 C CA . GLY A 1 106 ? 4.539 -29.050 -19.032 1.00 48.44 106 GLY A CA 1
ATOM 822 C C . GLY A 1 106 ? 3.790 -30.096 -19.841 1.00 48.44 106 GLY A C 1
ATOM 823 O O . GLY A 1 106 ? 2.988 -30.867 -19.316 1.00 48.44 106 GLY A O 1
ATOM 824 N N . ARG A 1 107 ? 4.053 -30.116 -21.148 1.00 52.28 107 ARG A N 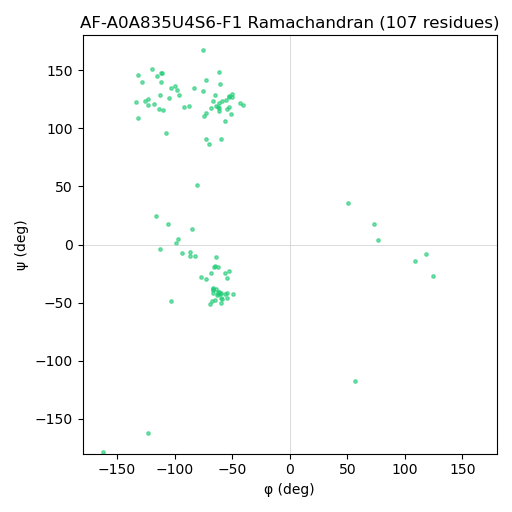1
ATOM 825 C CA . ARG A 1 107 ? 3.655 -31.229 -21.999 1.00 52.28 107 ARG A CA 1
ATOM 826 C C . ARG A 1 107 ? 4.539 -32.405 -21.601 1.00 52.28 107 ARG A C 1
ATOM 828 O O . ARG A 1 107 ? 5.603 -32.591 -22.184 1.00 52.28 107 ARG A O 1
ATOM 835 N N . HIS A 1 108 ? 4.114 -33.146 -20.581 1.00 47.38 108 HIS A N 1
ATOM 836 C CA . HIS A 1 108 ? 4.634 -34.478 -20.315 1.00 47.38 108 HIS A CA 1
ATOM 837 C C . HIS A 1 108 ? 4.464 -35.295 -21.601 1.00 47.38 108 HIS A C 1
ATOM 839 O O . HIS A 1 108 ? 3.353 -35.438 -22.120 1.00 47.38 108 HIS A O 1
ATOM 845 N N . ARG A 1 109 ? 5.597 -35.711 -22.166 1.00 53.47 109 ARG A N 1
ATOM 846 C CA . ARG A 1 109 ? 5.679 -36.829 -23.101 1.00 53.47 109 ARG A CA 1
ATOM 847 C C . ARG A 1 109 ? 5.942 -38.092 -22.305 1.00 53.47 109 ARG A C 1
ATOM 849 O O . ARG A 1 109 ? 6.651 -37.973 -21.281 1.00 53.47 109 ARG A O 1
#